Protein AF-A0A9E0H8S0-F1 (afdb_monomer_lite)

Secondary structure (DSSP, 8-state):
--------------PPPP-S---SSGGGGTTSEEPTTS-EESS-EEEEEEEEETTEEP-HHHHHHTT--EEEEEEEETTT--EEEEEEE-STT-EEEEEEE-TTEEEEEEEEE-TT--EEEEEEEE-GGG-SEEEEEE---

Foldseek 3Di:
DDDDDDDDPDDDPPPPDPDQFQADAQVSQVNFGQFPRSHGDNDFAKAKEFEAEQPHQFAPVSCVVLQFPAKWKKWAFPPPRDMDIDPRDDRHVRMDMGDGHDPRGFKIKMWTAHPVRHTFFMDIDGCPDRNRYDYYYTYGD

Radius of gyration: 23.43 Å; chains: 1; bounding box: 47×58×79 Å

Sequence (141 aa):
MRRLALVACLGLGGCPPPLPSTCRVDDDCGGEVCTRVGVCTDAPTSLRVSWTIAGAPADATSCAAAGIGELEVAIADRTTADRHGLRPVPCPPGSFFFDKLPPSYRQVAVTAFSPAGQFLTSGAVDAAGGTTMVTIDLRPR

Structure (mmCIF, N/CA/C/O backbone):
data_AF-A0A9E0H8S0-F1
#
_entry.id   AF-A0A9E0H8S0-F1
#
loop_
_atom_site.group_PDB
_atom_site.id
_atom_site.type_symbol
_atom_site.label_atom_id
_atom_site.label_alt_id
_atom_site.label_comp_id
_atom_site.label_asym_id
_atom_site.label_entity_id
_atom_site.label_seq_id
_atom_site.pdbx_PDB_ins_code
_atom_site.Cartn_x
_atom_site.Cartn_y
_atom_site.Cartn_z
_atom_site.occupancy
_atom_site.B_iso_or_equiv
_atom_site.auth_seq_id
_atom_site.auth_comp_id
_atom_site.auth_asym_id
_atom_site.auth_atom_id
_atom_site.pdbx_PDB_model_num
ATOM 1 N N . MET A 1 1 ? 31.224 -45.873 -57.454 1.00 36.88 1 MET A N 1
ATOM 2 C CA . MET A 1 1 ? 31.046 -44.474 -57.915 1.00 36.88 1 MET A CA 1
ATOM 3 C C . MET A 1 1 ? 30.060 -43.813 -56.950 1.00 36.88 1 MET A C 1
ATOM 5 O O . MET A 1 1 ? 28.986 -44.356 -56.781 1.00 36.88 1 MET A O 1
ATOM 9 N N . ARG A 1 2 ? 30.511 -42.964 -56.018 1.00 41.88 2 ARG A N 1
ATOM 10 C CA . ARG A 1 2 ? 30.650 -41.490 -56.105 1.00 41.88 2 ARG A CA 1
ATOM 11 C C . ARG A 1 2 ? 29.389 -40.765 -55.570 1.00 41.88 2 ARG A C 1
ATOM 13 O O . ARG A 1 2 ? 28.405 -40.666 -56.278 1.00 41.88 2 ARG A O 1
ATOM 20 N N . ARG A 1 3 ? 29.499 -40.316 -54.306 1.00 44.41 3 ARG A N 1
ATOM 21 C CA . ARG A 1 3 ? 28.980 -39.090 -53.643 1.00 44.41 3 ARG A CA 1
ATOM 22 C C . ARG A 1 3 ? 27.730 -38.408 -54.231 1.00 44.41 3 ARG A C 1
ATOM 24 O O . ARG A 1 3 ? 27.797 -37.995 -55.377 1.00 44.41 3 ARG A O 1
ATOM 31 N N . LEU A 1 4 ? 26.751 -38.058 -53.384 1.00 46.22 4 LEU A N 1
ATOM 32 C CA . LEU A 1 4 ? 26.429 -36.658 -53.028 1.00 46.22 4 LEU A CA 1
ATOM 33 C C . LEU A 1 4 ? 25.304 -36.579 -51.976 1.00 46.22 4 LEU A C 1
ATOM 35 O O . LEU A 1 4 ? 24.276 -37.236 -52.089 1.00 46.22 4 LEU A O 1
ATOM 39 N N . ALA A 1 5 ? 25.556 -35.772 -50.945 1.00 54.78 5 ALA A N 1
ATOM 40 C CA . ALA A 1 5 ? 24.622 -35.364 -49.903 1.00 54.78 5 ALA A CA 1
ATOM 41 C C . ALA A 1 5 ? 23.620 -34.325 -50.429 1.00 54.78 5 ALA A C 1
ATOM 43 O O . ALA A 1 5 ? 23.961 -33.576 -51.343 1.00 54.78 5 ALA A O 1
ATOM 44 N N . LEU A 1 6 ? 22.460 -34.190 -49.778 1.00 47.62 6 LEU A N 1
ATOM 45 C CA . LEU A 1 6 ? 21.765 -32.904 -49.718 1.00 47.62 6 LEU A CA 1
ATOM 46 C C . LEU A 1 6 ? 20.924 -32.776 -48.443 1.00 47.62 6 LEU A C 1
ATOM 48 O O . LEU A 1 6 ? 19.936 -33.469 -48.222 1.00 47.62 6 LEU A O 1
ATOM 52 N N . VAL A 1 7 ? 21.418 -31.866 -47.608 1.00 63.53 7 VAL A N 1
ATOM 53 C CA . VAL A 1 7 ? 20.788 -31.213 -46.466 1.00 63.53 7 VAL A CA 1
ATOM 54 C C . VAL A 1 7 ? 19.640 -30.338 -46.969 1.00 63.53 7 VAL A C 1
ATOM 56 O O . VAL A 1 7 ? 19.839 -29.561 -47.899 1.00 63.53 7 VAL A O 1
ATOM 59 N N . ALA A 1 8 ? 18.477 -30.411 -46.320 1.00 49.34 8 ALA A N 1
ATOM 60 C CA . ALA A 1 8 ? 17.412 -29.417 -46.454 1.00 49.34 8 ALA A CA 1
ATOM 61 C C . ALA A 1 8 ? 16.516 -29.403 -45.198 1.00 49.34 8 ALA A C 1
ATOM 63 O O . ALA A 1 8 ? 15.351 -29.778 -45.244 1.00 49.34 8 ALA A O 1
ATOM 64 N N . CYS A 1 9 ? 17.060 -28.963 -44.059 1.00 47.91 9 CYS A N 1
ATOM 65 C CA . CYS A 1 9 ? 16.248 -28.488 -42.932 1.00 47.91 9 CYS A CA 1
ATOM 66 C C . CYS A 1 9 ? 16.069 -26.971 -43.072 1.00 47.91 9 CYS A C 1
ATOM 68 O O . CYS A 1 9 ? 16.749 -26.191 -42.414 1.00 47.91 9 CYS A O 1
ATOM 70 N N . LEU A 1 10 ? 15.189 -26.558 -43.984 1.00 56.75 10 LEU A N 1
ATOM 71 C CA . LEU A 1 10 ? 14.759 -25.168 -44.167 1.00 56.75 10 LEU A CA 1
ATOM 72 C C . LEU A 1 10 ? 13.230 -25.132 -44.108 1.00 56.75 10 LEU A C 1
ATOM 74 O O . LEU A 1 10 ? 12.541 -25.020 -45.115 1.00 56.75 10 LEU A O 1
ATOM 78 N N . GLY A 1 11 ? 12.710 -25.283 -42.892 1.00 54.19 11 GLY A N 1
ATOM 79 C CA . GLY A 1 11 ? 11.340 -24.942 -42.534 1.00 54.19 11 GLY A CA 1
ATOM 80 C C . GLY A 1 11 ? 11.402 -23.812 -41.520 1.00 54.19 11 GLY A C 1
ATOM 81 O O . GLY A 1 11 ? 11.913 -23.998 -40.421 1.00 54.19 11 GLY A O 1
ATOM 82 N N . LEU A 1 12 ? 10.950 -22.634 -41.935 1.00 51.69 12 LEU A N 1
ATOM 83 C CA . LEU A 1 12 ? 10.961 -21.367 -41.212 1.00 51.69 12 LEU A CA 1
ATOM 84 C C . LEU A 1 12 ? 10.119 -21.444 -39.926 1.00 51.69 12 LEU A C 1
ATOM 86 O O . LEU A 1 12 ? 8.972 -21.011 -39.892 1.00 51.69 12 LEU A O 1
ATOM 90 N N . GLY A 1 13 ? 10.687 -21.995 -38.85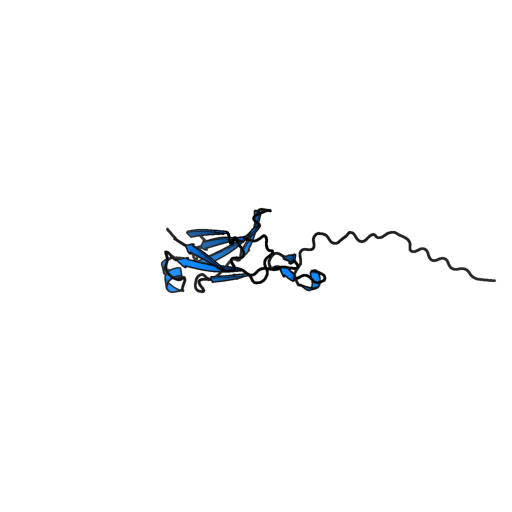6 1.00 48.84 13 GLY A N 1
ATOM 91 C CA . GLY A 1 13 ? 10.174 -21.850 -37.497 1.00 48.84 13 GLY A CA 1
ATOM 92 C C . GLY A 1 13 ? 10.573 -20.487 -36.947 1.00 48.84 13 GLY A C 1
ATOM 93 O O . GLY A 1 13 ? 11.495 -20.398 -36.141 1.00 48.84 13 GLY A O 1
ATOM 94 N N . GLY A 1 14 ? 9.925 -19.420 -37.420 1.00 46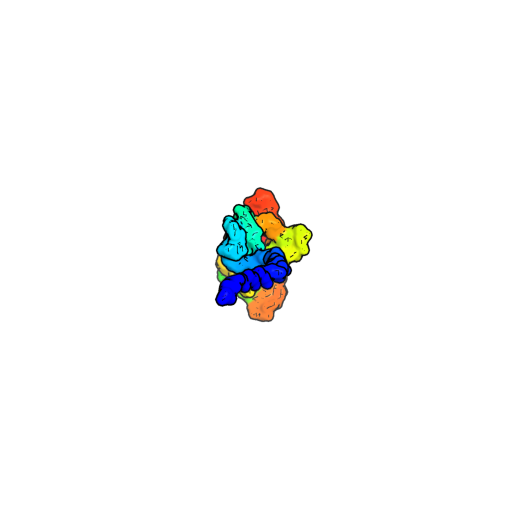.97 14 GLY A N 1
ATOM 95 C CA . GLY A 1 14 ? 9.988 -18.127 -36.748 1.00 46.97 14 GLY A CA 1
ATOM 96 C C . GLY A 1 14 ? 9.439 -18.313 -35.340 1.00 46.97 14 GLY A C 1
ATOM 97 O O . GLY A 1 14 ? 8.233 -18.480 -35.171 1.00 46.97 14 GLY A O 1
ATOM 98 N N . CYS A 1 15 ? 10.325 -18.363 -34.346 1.00 65.94 15 CYS A N 1
ATOM 99 C CA . CYS A 1 15 ? 9.920 -18.325 -32.951 1.00 65.94 15 CYS A CA 1
ATOM 100 C C . CYS A 1 15 ? 9.147 -17.008 -32.777 1.00 65.94 15 CYS A C 1
ATOM 102 O O . CYS A 1 15 ? 9.722 -15.956 -33.081 1.00 65.94 15 CYS A O 1
ATOM 104 N N . PRO A 1 16 ? 7.853 -17.031 -32.411 1.00 61.66 16 PRO A N 1
ATOM 105 C CA . PRO A 1 16 ? 7.128 -15.795 -32.166 1.00 61.66 16 PRO A CA 1
ATOM 106 C C . PRO A 1 16 ? 7.919 -14.984 -31.131 1.00 61.66 16 PRO A C 1
ATOM 108 O O . PRO A 1 16 ? 8.481 -15.586 -30.208 1.00 61.66 16 PRO A O 1
ATOM 111 N N . PRO A 1 17 ? 8.020 -13.649 -31.282 1.00 56.69 17 PRO A N 1
ATOM 112 C CA . PRO A 1 17 ? 8.638 -12.837 -30.247 1.00 56.69 17 PRO A CA 1
ATOM 113 C C . PRO A 1 17 ? 7.945 -13.172 -28.921 1.00 56.69 17 PRO A C 1
ATOM 115 O O . PRO A 1 17 ? 6.720 -13.363 -28.924 1.00 56.69 17 PRO A O 1
ATOM 118 N N . PRO A 1 18 ? 8.695 -13.317 -27.815 1.00 55.47 18 PRO A N 1
ATOM 119 C CA . PRO A 1 18 ? 8.078 -13.564 -26.526 1.00 55.47 18 PRO A CA 1
ATOM 120 C C . PRO A 1 18 ? 6.998 -12.498 -26.314 1.00 55.47 18 PRO A C 1
ATOM 122 O O . PRO A 1 18 ? 7.237 -11.307 -26.520 1.00 55.47 18 PRO A O 1
ATOM 125 N N . LEU A 1 19 ? 5.784 -12.955 -25.984 1.00 55.22 19 LEU A N 1
ATOM 126 C CA . LEU A 1 19 ? 4.697 -12.111 -25.474 1.00 55.22 19 LEU A CA 1
ATOM 127 C C . LEU A 1 19 ? 5.268 -11.147 -24.422 1.00 55.22 19 LEU A C 1
ATOM 129 O O . LEU A 1 19 ? 6.261 -11.535 -23.805 1.00 55.22 19 LEU A O 1
ATOM 133 N N . PRO A 1 20 ? 4.676 -9.951 -24.193 1.00 54.94 20 PRO A N 1
ATOM 134 C CA . PRO A 1 20 ? 5.179 -9.003 -23.195 1.00 54.94 20 PRO A CA 1
ATOM 135 C C . PRO A 1 20 ? 5.457 -9.768 -21.905 1.00 54.94 20 PRO A C 1
ATOM 137 O O . PRO A 1 20 ? 4.542 -10.306 -21.277 1.00 54.94 20 PRO A O 1
ATOM 140 N N . SER A 1 21 ? 6.745 -9.972 -21.633 1.00 60.47 21 SER A N 1
ATOM 141 C CA . SER A 1 21 ? 7.181 -11.071 -20.792 1.00 60.47 21 SER A CA 1
ATOM 142 C C . SER A 1 21 ? 6.939 -10.647 -19.368 1.00 60.47 21 SER A C 1
ATOM 144 O O . SER A 1 21 ? 7.708 -9.870 -18.806 1.00 60.47 21 SER A O 1
ATOM 146 N N . THR A 1 22 ? 5.844 -11.141 -18.793 1.00 85.62 22 THR A N 1
ATOM 147 C CA . THR A 1 22 ? 5.688 -11.107 -17.348 1.00 85.62 22 THR A CA 1
ATOM 148 C C . THR A 1 22 ? 6.930 -11.759 -16.755 1.00 85.62 22 THR A C 1
ATOM 150 O O . THR A 1 22 ? 7.182 -12.936 -17.023 1.00 85.62 22 THR A O 1
ATOM 153 N N . CYS A 1 23 ? 7.721 -11.007 -16.010 1.00 92.75 23 CYS A N 1
ATOM 154 C CA . CYS A 1 23 ? 8.949 -11.503 -15.413 1.00 92.75 23 CYS A CA 1
ATOM 155 C C . CYS A 1 23 ? 8.678 -12.022 -13.997 1.00 92.75 23 CYS A C 1
ATOM 157 O O . CYS A 1 23 ? 7.700 -11.645 -13.343 1.00 92.75 23 CYS A O 1
ATOM 159 N N . ARG A 1 24 ? 9.552 -12.899 -13.507 1.00 92.69 24 ARG A N 1
ATOM 160 C CA . ARG A 1 24 ? 9.570 -13.349 -12.107 1.00 92.69 24 ARG A CA 1
ATOM 161 C C . ARG A 1 24 ? 10.892 -13.029 -11.426 1.00 92.69 24 ARG A C 1
ATOM 163 O O . ARG A 1 24 ? 10.909 -12.815 -10.214 1.00 92.69 24 ARG A O 1
ATOM 170 N N . VAL A 1 25 ? 11.977 -13.013 -12.192 1.00 94.00 25 VAL A N 1
ATOM 171 C CA . VAL A 1 25 ? 13.335 -12.695 -11.743 1.00 94.00 25 VAL A CA 1
ATOM 172 C C . VAL A 1 25 ? 14.010 -11.751 -12.738 1.00 94.00 25 VAL A C 1
ATOM 174 O O . VAL A 1 25 ? 13.578 -11.647 -13.881 1.00 94.00 25 VAL A O 1
ATOM 177 N N . ASP A 1 26 ? 15.064 -11.052 -12.309 1.00 94.50 26 ASP A N 1
ATOM 178 C CA . ASP A 1 26 ? 15.757 -10.055 -13.145 1.00 94.50 26 ASP A CA 1
ATOM 179 C C . ASP A 1 26 ? 16.360 -10.681 -14.425 1.00 94.50 26 ASP A C 1
ATOM 181 O O . ASP A 1 26 ? 16.365 -10.051 -15.480 1.00 94.50 26 ASP A O 1
ATOM 185 N N . ASP A 1 27 ? 16.771 -11.953 -14.376 1.00 94.31 27 ASP A N 1
ATOM 186 C CA . ASP A 1 27 ? 17.319 -12.681 -15.533 1.00 94.31 27 ASP A CA 1
ATOM 187 C C . ASP A 1 27 ? 16.307 -12.856 -16.682 1.00 94.31 27 ASP A C 1
ATOM 189 O O . ASP A 1 27 ? 16.709 -13.006 -17.838 1.00 94.31 27 ASP A O 1
ATOM 193 N N . ASP A 1 28 ? 15.001 -12.778 -16.397 1.00 93.38 28 ASP A N 1
ATOM 194 C CA . ASP A 1 28 ? 13.949 -12.832 -17.421 1.00 93.38 28 ASP A CA 1
ATOM 195 C C . ASP A 1 28 ? 13.937 -11.567 -18.302 1.00 93.38 28 ASP A C 1
ATOM 197 O O . ASP A 1 28 ? 13.340 -11.562 -19.378 1.00 93.38 28 ASP A O 1
ATOM 201 N N . CYS A 1 29 ? 14.581 -10.487 -17.847 1.00 92.06 29 CYS A N 1
ATOM 202 C CA . CYS A 1 29 ? 14.455 -9.147 -18.410 1.00 92.06 29 CYS A CA 1
ATOM 203 C C . CYS A 1 29 ? 15.643 -8.705 -19.279 1.00 92.06 29 CYS A C 1
ATOM 205 O O . CYS A 1 29 ? 15.722 -7.542 -19.669 1.00 92.06 29 CYS A O 1
ATOM 207 N N . GLY A 1 30 ? 16.592 -9.599 -19.580 1.00 90.81 30 GLY A N 1
ATOM 208 C CA . GLY A 1 30 ? 17.655 -9.326 -20.557 1.00 90.81 30 GLY A CA 1
ATOM 209 C C . GLY A 1 30 ? 18.534 -8.102 -20.248 1.00 90.81 30 GLY A C 1
ATOM 210 O O . GLY A 1 30 ? 19.081 -7.508 -21.175 1.00 90.81 30 GLY A O 1
ATOM 211 N N . GLY A 1 31 ? 18.668 -7.725 -18.971 1.00 90.31 31 GLY A N 1
ATOM 212 C CA . GLY A 1 31 ? 19.455 -6.571 -18.514 1.00 90.31 31 GLY A CA 1
ATOM 213 C C . GLY A 1 31 ? 18.657 -5.502 -17.760 1.00 90.31 31 GLY A C 1
ATOM 214 O O . GLY A 1 31 ? 19.263 -4.632 -17.137 1.00 90.31 31 GLY A O 1
ATOM 215 N N . GLU A 1 32 ? 17.327 -5.573 -17.775 1.00 94.69 32 GLU A N 1
ATOM 216 C CA . GLU A 1 32 ? 16.454 -4.741 -16.940 1.00 94.69 32 GLU A CA 1
ATOM 217 C C . GLU A 1 32 ? 16.152 -5.404 -15.581 1.00 94.69 32 GLU A C 1
ATOM 219 O O . GLU A 1 32 ? 16.566 -6.529 -15.301 1.00 94.69 32 GLU A O 1
ATOM 224 N N . VAL A 1 33 ? 15.417 -4.702 -14.715 1.00 94.69 33 VAL A N 1
ATOM 225 C CA . VAL A 1 33 ? 14.983 -5.209 -13.409 1.00 94.69 33 VAL A CA 1
ATOM 226 C C . VAL A 1 33 ? 13.550 -5.716 -13.489 1.00 94.69 33 VAL A C 1
ATOM 228 O O . VAL A 1 33 ? 12.654 -5.009 -13.957 1.00 94.69 33 VAL A O 1
ATOM 231 N N . CYS A 1 34 ? 13.309 -6.908 -12.945 1.00 94.88 34 CYS A N 1
ATOM 232 C CA . CYS A 1 34 ? 11.964 -7.431 -12.803 1.00 94.88 34 CYS A CA 1
ATOM 233 C C . CYS A 1 34 ? 11.256 -6.802 -11.599 1.00 94.88 34 CYS A C 1
ATOM 235 O O . CYS A 1 34 ? 11.664 -6.966 -10.444 1.00 94.88 34 CYS A O 1
ATOM 237 N N . THR A 1 35 ? 10.179 -6.064 -11.858 1.00 94.31 35 THR A N 1
ATOM 238 C CA . THR A 1 35 ? 9.396 -5.400 -10.808 1.00 94.31 35 THR A CA 1
ATOM 239 C C . THR A 1 35 ? 8.489 -6.369 -10.055 1.00 94.31 35 THR A C 1
ATOM 241 O O . THR A 1 35 ? 8.180 -7.469 -10.506 1.00 94.31 35 THR A O 1
ATOM 244 N N . ARG A 1 36 ? 7.982 -5.932 -8.898 1.00 91.19 36 ARG A N 1
ATOM 245 C CA . ARG A 1 36 ? 7.043 -6.700 -8.064 1.00 91.19 36 ARG A CA 1
ATOM 246 C C . ARG A 1 36 ? 5.722 -7.026 -8.754 1.00 91.19 36 ARG A C 1
ATOM 248 O O . ARG A 1 36 ? 5.026 -7.930 -8.305 1.00 91.19 36 ARG A O 1
ATOM 255 N N . VAL A 1 37 ? 5.390 -6.309 -9.822 1.00 91.00 37 VAL A N 1
ATOM 256 C CA . VAL A 1 37 ? 4.184 -6.537 -10.627 1.00 91.00 37 VAL A CA 1
ATOM 257 C C . VAL A 1 37 ? 4.471 -7.351 -11.895 1.00 91.00 37 VAL A C 1
ATOM 259 O O . VAL A 1 37 ? 3.581 -7.540 -12.715 1.00 91.00 37 VAL A O 1
ATOM 262 N N . GLY A 1 38 ? 5.697 -7.866 -12.045 1.00 92.06 38 GLY A N 1
ATOM 263 C CA . GLY A 1 38 ? 6.092 -8.727 -13.158 1.00 92.06 38 GLY A CA 1
ATOM 264 C C . GLY A 1 38 ? 6.378 -7.974 -14.454 1.00 92.06 38 GLY A C 1
ATOM 265 O O . GLY A 1 38 ? 6.279 -8.560 -15.523 1.00 92.06 38 GLY A O 1
ATOM 266 N N . VAL A 1 39 ? 6.723 -6.690 -14.384 1.00 90.62 39 VAL A N 1
ATOM 267 C CA . VAL A 1 39 ? 7.092 -5.872 -15.551 1.00 90.62 39 VAL A CA 1
ATOM 268 C C . VAL A 1 39 ? 8.593 -5.593 -15.519 1.00 90.62 39 VAL A C 1
ATOM 270 O O . VAL A 1 39 ? 9.112 -5.215 -14.466 1.00 90.62 39 VAL A O 1
ATOM 273 N N . CYS A 1 40 ? 9.277 -5.772 -16.646 1.00 93.25 40 CYS A N 1
ATOM 274 C CA . CYS A 1 40 ? 10.680 -5.390 -16.801 1.00 93.25 40 CYS A CA 1
ATOM 275 C C . CYS A 1 40 ? 10.810 -3.869 -16.987 1.00 93.25 40 CYS A C 1
ATOM 277 O O . CYS A 1 40 ? 9.990 -3.249 -17.668 1.00 93.25 40 CYS A O 1
ATOM 279 N N . THR A 1 41 ? 11.785 -3.255 -16.315 1.00 91.88 41 THR A N 1
ATOM 280 C CA . THR A 1 41 ? 12.108 -1.829 -16.471 1.00 91.88 41 THR A CA 1
ATOM 281 C C . THR A 1 41 ? 13.566 -1.547 -16.117 1.00 91.88 41 THR A C 1
ATOM 283 O O . THR A 1 41 ? 14.134 -2.146 -15.201 1.00 91.88 41 THR A O 1
ATOM 286 N N . ASP A 1 42 ? 14.167 -0.589 -16.813 1.00 94.19 42 ASP A N 1
ATOM 287 C CA . ASP A 1 42 ? 15.499 -0.044 -16.544 1.00 94.19 42 ASP A CA 1
ATOM 288 C C . ASP A 1 42 ? 15.523 0.988 -15.398 1.00 94.19 42 ASP A C 1
ATOM 290 O O . ASP A 1 42 ? 16.585 1.293 -14.854 1.00 94.19 42 ASP A O 1
ATOM 294 N N . ALA A 1 43 ? 14.357 1.499 -14.988 1.00 92.62 43 ALA A N 1
ATOM 295 C CA . ALA A 1 43 ? 14.215 2.544 -13.977 1.00 92.62 43 ALA A CA 1
ATOM 296 C C . ALA A 1 43 ? 13.212 2.161 -12.868 1.00 92.62 43 ALA A C 1
ATOM 298 O O . ALA A 1 43 ? 12.219 2.869 -12.661 1.00 92.62 43 ALA A O 1
ATOM 299 N N . PRO A 1 44 ? 13.429 1.055 -12.126 1.00 92.81 44 PRO A N 1
ATOM 300 C CA . PRO A 1 44 ? 12.540 0.678 -11.036 1.00 92.81 44 PRO A CA 1
ATOM 301 C C . PRO A 1 44 ? 12.560 1.742 -9.935 1.00 92.81 44 PRO A C 1
ATOM 303 O O . PRO A 1 44 ? 13.595 2.319 -9.597 1.00 92.81 44 PRO A O 1
ATOM 306 N N . THR A 1 45 ? 11.400 1.976 -9.336 1.00 92.69 45 THR A N 1
ATOM 307 C CA . THR A 1 45 ? 11.232 2.919 -8.227 1.00 92.69 45 THR A CA 1
ATOM 308 C C . THR A 1 45 ? 10.873 2.186 -6.944 1.00 92.69 45 THR A C 1
ATOM 310 O O . THR A 1 45 ? 10.308 1.094 -6.975 1.00 92.69 45 THR A O 1
ATOM 313 N N . SER A 1 46 ? 11.194 2.796 -5.805 1.00 93.00 46 SER A N 1
ATOM 314 C CA . SER A 1 46 ? 10.790 2.294 -4.495 1.00 93.00 46 SER A CA 1
ATOM 315 C C . SER A 1 46 ? 9.794 3.240 -3.835 1.00 93.00 46 SER A C 1
ATOM 317 O O . SER A 1 46 ? 9.820 4.453 -4.061 1.00 93.00 46 SER A O 1
ATOM 319 N N . LEU A 1 47 ? 8.904 2.678 -3.020 1.00 93.94 47 LEU A N 1
ATOM 320 C CA . LEU A 1 47 ? 7.826 3.400 -2.365 1.00 93.94 47 LEU A CA 1
ATOM 321 C C . LEU A 1 47 ? 7.569 2.839 -0.967 1.00 93.94 47 LEU A C 1
ATOM 323 O O . LEU A 1 47 ? 7.214 1.674 -0.790 1.00 93.94 47 LEU A O 1
ATOM 327 N N . ARG A 1 48 ? 7.705 3.698 0.038 1.00 95.50 48 ARG A N 1
ATOM 328 C CA . ARG A 1 48 ? 7.262 3.453 1.406 1.00 95.50 48 ARG A CA 1
ATOM 329 C C . ARG A 1 48 ? 5.835 3.958 1.571 1.00 95.50 48 ARG A C 1
ATOM 331 O O . ARG A 1 48 ? 5.546 5.130 1.354 1.00 95.50 48 ARG A O 1
ATOM 338 N N . VAL A 1 49 ? 4.951 3.080 2.005 1.00 96.50 49 VAL A N 1
ATOM 339 C CA . VAL A 1 49 ? 3.582 3.415 2.382 1.00 96.50 49 VAL A CA 1
ATOM 340 C C . VAL A 1 49 ? 3.516 3.360 3.894 1.00 96.50 49 VAL A C 1
ATOM 342 O O . VAL A 1 49 ? 3.721 2.296 4.459 1.00 96.50 49 VAL A O 1
ATOM 345 N N . SER A 1 50 ? 3.266 4.478 4.560 1.00 97.44 50 SER A N 1
ATOM 346 C CA . SER A 1 50 ? 3.000 4.535 5.999 1.00 97.44 50 SER A CA 1
ATOM 347 C C . SER A 1 50 ? 1.535 4.832 6.278 1.00 97.44 50 SER A C 1
ATOM 349 O O . SER A 1 50 ? 0.825 5.396 5.442 1.00 97.44 50 SER A O 1
ATOM 351 N N . TRP A 1 51 ? 1.067 4.464 7.466 1.00 98.19 51 TRP A N 1
ATOM 352 C CA . TRP A 1 51 ? -0.278 4.794 7.912 1.00 98.19 51 TRP A CA 1
ATOM 353 C C . TRP A 1 51 ? -0.333 5.175 9.388 1.00 98.19 51 TRP A C 1
ATOM 355 O O . TRP A 1 51 ? 0.483 4.752 10.208 1.00 98.19 51 TRP A O 1
ATOM 365 N N . THR A 1 52 ? -1.337 5.984 9.706 1.00 98.19 52 THR A N 1
ATOM 366 C CA . THR A 1 52 ? -1.738 6.354 11.067 1.00 98.19 52 THR A CA 1
ATOM 367 C C . THR A 1 52 ? -3.157 5.871 11.331 1.00 98.19 52 THR A C 1
ATOM 369 O O . THR A 1 52 ? -3.912 5.609 10.394 1.00 98.19 52 THR A O 1
ATOM 372 N N . ILE A 1 53 ? -3.521 5.747 12.606 1.00 98.12 53 ILE A N 1
ATOM 373 C CA . ILE A 1 53 ? -4.870 5.410 13.058 1.00 98.12 53 ILE A CA 1
ATOM 374 C C . ILE A 1 53 ? -5.432 6.622 13.797 1.00 98.12 53 ILE A C 1
ATOM 376 O O . ILE A 1 53 ? -4.969 6.955 14.887 1.00 98.12 53 ILE A O 1
ATOM 380 N N . ALA A 1 54 ? -6.408 7.300 13.192 1.00 95.88 54 ALA A N 1
ATOM 381 C CA . ALA A 1 54 ? -7.014 8.524 13.722 1.00 95.88 54 ALA A CA 1
ATOM 382 C C . ALA A 1 54 ? -5.978 9.583 14.166 1.00 95.88 54 ALA A C 1
ATOM 384 O O . ALA A 1 54 ? -6.116 10.219 15.209 1.00 95.88 54 ALA A O 1
ATOM 385 N N . GLY A 1 55 ? -4.922 9.762 13.370 1.00 95.50 55 GLY A N 1
ATOM 386 C CA . GLY A 1 55 ? -3.820 10.691 13.626 1.00 95.50 55 GLY A CA 1
ATOM 387 C C . GLY A 1 55 ? -2.729 10.182 14.575 1.00 95.50 55 GLY A C 1
ATOM 388 O O . GLY A 1 55 ? -1.698 10.841 14.696 1.00 95.50 55 GLY A O 1
ATOM 389 N N . ALA A 1 56 ? -2.901 9.022 15.217 1.00 95.50 56 AL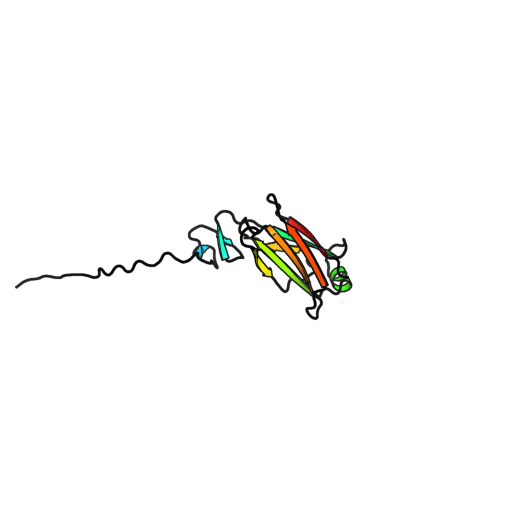A A N 1
ATOM 390 C CA . ALA A 1 56 ? -1.871 8.392 16.042 1.00 95.50 56 ALA A CA 1
ATOM 391 C C . ALA A 1 56 ? -1.009 7.411 15.221 1.00 95.50 56 ALA A C 1
ATOM 393 O O . ALA A 1 56 ? -1.509 6.813 14.263 1.00 95.50 56 ALA A O 1
ATOM 394 N N . PRO A 1 57 ? 0.271 7.191 15.580 1.00 96.88 57 PRO A N 1
ATOM 395 C CA . PRO A 1 57 ? 1.073 6.132 14.977 1.00 96.88 57 PRO A CA 1
ATOM 396 C C . PRO A 1 57 ? 0.365 4.774 15.059 1.00 96.88 57 PRO A C 1
ATOM 398 O O . PRO A 1 57 ? -0.245 4.429 16.074 1.00 96.88 57 PRO A O 1
ATOM 401 N N . ALA A 1 58 ? 0.436 4.004 13.978 1.00 97.62 58 ALA A N 1
ATOM 402 C CA . ALA A 1 58 ? -0.048 2.635 13.984 1.00 97.62 58 ALA A CA 1
ATOM 403 C C . ALA A 1 58 ? 0.921 1.742 14.772 1.00 97.62 58 ALA A C 1
ATOM 405 O O . ALA A 1 58 ? 2.095 1.626 14.428 1.00 97.62 58 ALA A O 1
ATOM 406 N N . ASP A 1 59 ? 0.407 1.113 15.821 1.00 97.44 59 ASP A N 1
ATOM 407 C CA . ASP A 1 59 ? 1.095 0.141 16.659 1.00 97.44 59 ASP A CA 1
ATOM 408 C C . ASP A 1 59 ? 0.094 -0.930 17.125 1.00 97.44 59 ASP A C 1
ATOM 410 O O . ASP A 1 59 ? -1.086 -0.902 16.773 1.00 97.44 59 ASP A O 1
ATOM 414 N N . ALA A 1 60 ? 0.547 -1.910 17.908 1.00 97.50 60 ALA A N 1
ATOM 415 C CA . ALA A 1 60 ? -0.330 -2.979 18.388 1.00 97.50 60 ALA A CA 1
ATOM 416 C C . ALA A 1 60 ? -1.546 -2.453 19.174 1.00 97.50 60 ALA A C 1
ATOM 418 O O . ALA A 1 60 ? -2.632 -3.020 19.070 1.00 97.50 60 ALA A O 1
ATOM 419 N N . THR A 1 61 ? -1.382 -1.358 19.918 1.00 97.31 61 THR A N 1
ATOM 420 C CA . THR A 1 61 ? -2.425 -0.761 20.756 1.00 97.31 61 THR A CA 1
ATOM 421 C C . THR A 1 61 ? -3.430 0.009 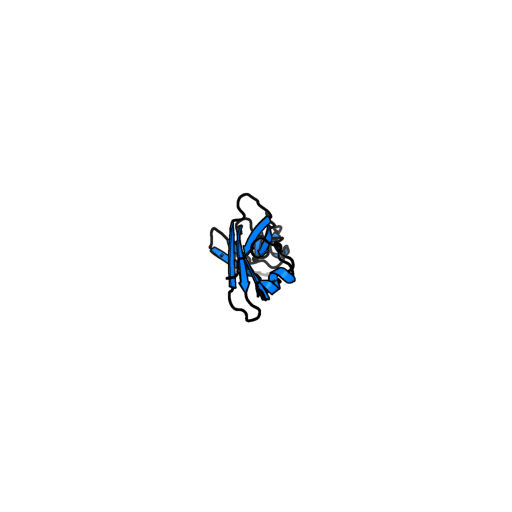19.910 1.00 97.31 61 THR A C 1
ATOM 423 O O . THR A 1 61 ? -4.631 -0.237 20.021 1.00 97.31 61 THR A O 1
ATOM 426 N N . SER A 1 62 ? -2.969 0.913 19.041 1.00 97.50 62 SER A N 1
ATOM 427 C CA . SER A 1 62 ? -3.853 1.734 18.208 1.00 97.50 62 SER A CA 1
ATOM 428 C C . SER A 1 62 ? -4.603 0.894 17.174 1.00 97.50 62 SER A C 1
ATOM 430 O O . SER A 1 62 ? -5.795 1.114 16.969 1.00 97.50 62 SER A O 1
ATOM 432 N N . CYS A 1 63 ? -3.967 -0.134 16.602 1.00 97.69 63 CYS A N 1
ATOM 433 C CA . CYS A 1 63 ? -4.619 -1.076 15.691 1.00 97.69 63 CYS A CA 1
ATOM 434 C C . CYS A 1 63 ? -5.693 -1.925 16.395 1.00 97.69 63 CYS A C 1
ATOM 436 O O . CYS A 1 63 ? -6.793 -2.080 15.862 1.00 97.69 63 CYS A O 1
ATOM 438 N N . ALA A 1 64 ? -5.409 -2.441 17.599 1.00 97.31 64 ALA A N 1
ATOM 439 C CA . ALA A 1 64 ? -6.377 -3.226 18.366 1.00 97.31 64 ALA A CA 1
ATOM 440 C C . ALA A 1 64 ? -7.563 -2.375 18.845 1.00 97.31 64 ALA A C 1
ATOM 442 O O . ALA A 1 64 ? -8.709 -2.800 18.716 1.00 97.31 64 ALA A O 1
ATOM 443 N N . ALA A 1 65 ? -7.307 -1.157 19.337 1.00 97.12 65 ALA A N 1
ATOM 444 C CA . ALA A 1 65 ? -8.352 -0.213 19.741 1.00 97.12 65 ALA A CA 1
ATOM 445 C C . ALA A 1 65 ? -9.272 0.175 18.570 1.00 97.12 65 ALA A C 1
ATOM 447 O O . ALA A 1 65 ? -10.468 0.378 18.756 1.00 97.12 65 ALA A O 1
ATOM 448 N N . ALA A 1 66 ? -8.716 0.224 17.360 1.00 97.06 66 ALA A N 1
ATOM 449 C CA . ALA A 1 66 ? -9.435 0.442 16.111 1.00 97.06 66 ALA A CA 1
ATOM 450 C C . ALA A 1 66 ? -10.164 -0.802 15.564 1.00 97.06 66 ALA A C 1
ATOM 452 O O . ALA A 1 66 ? -10.814 -0.716 14.522 1.00 97.06 66 ALA A O 1
ATOM 453 N N . GLY A 1 67 ? -10.036 -1.962 16.215 1.00 97.75 67 GLY A N 1
ATOM 454 C CA . GLY A 1 67 ? -10.636 -3.215 15.760 1.00 97.75 67 GLY A CA 1
ATOM 455 C C . GLY A 1 67 ? -10.035 -3.768 14.463 1.00 97.75 67 GLY A C 1
ATOM 456 O O . GLY A 1 67 ? -10.679 -4.583 13.808 1.00 97.75 67 GLY A O 1
ATOM 457 N N . ILE A 1 68 ? -8.829 -3.339 14.074 1.00 98.06 68 ILE A N 1
ATOM 458 C CA . ILE A 1 68 ? -8.168 -3.756 12.830 1.00 98.06 68 ILE A CA 1
ATOM 459 C C . ILE A 1 68 ? -7.436 -5.082 13.059 1.00 98.06 68 ILE A C 1
ATOM 461 O O . ILE A 1 68 ? -6.536 -5.167 13.892 1.00 98.06 68 ILE A O 1
ATOM 465 N N . GLY A 1 69 ? -7.797 -6.107 12.285 1.00 96.81 69 GLY A N 1
ATOM 466 C CA . GLY A 1 69 ? -7.098 -7.394 12.255 1.00 96.81 69 GLY A CA 1
ATOM 467 C C . GLY A 1 69 ? -5.989 -7.436 11.206 1.00 96.81 69 GLY A C 1
ATOM 468 O O . GLY A 1 69 ? -4.896 -7.931 11.469 1.00 96.81 69 GLY A O 1
ATOM 469 N N . GLU A 1 70 ? -6.253 -6.876 10.026 1.00 97.62 70 GLU A N 1
ATOM 470 C CA . GLU A 1 70 ? -5.321 -6.878 8.899 1.00 97.62 70 GLU A CA 1
ATOM 471 C C . GLU A 1 70 ? -5.589 -5.717 7.940 1.00 97.62 70 GLU A C 1
ATOM 473 O O . GLU A 1 70 ? -6.659 -5.101 7.948 1.00 97.62 70 GLU A O 1
ATOM 478 N N . LEU A 1 71 ? -4.603 -5.436 7.096 1.00 98.50 71 LEU A N 1
ATOM 479 C CA . LEU A 1 71 ? -4.685 -4.457 6.026 1.00 98.50 71 LEU A CA 1
ATOM 480 C C . LEU A 1 71 ? -4.525 -5.137 4.661 1.00 98.50 71 LEU A C 1
ATOM 482 O O . LEU A 1 71 ? -3.840 -6.153 4.524 1.00 98.50 71 LEU A O 1
ATOM 486 N N . GLU A 1 72 ? -5.113 -4.524 3.642 1.00 98.44 72 GLU A N 1
ATOM 487 C CA . GLU A 1 72 ? -4.685 -4.662 2.255 1.00 98.44 72 GLU A CA 1
ATOM 488 C C . GLU A 1 72 ? -3.949 -3.386 1.847 1.00 98.44 72 GLU A C 1
ATOM 490 O O . GLU A 1 72 ? -4.507 -2.290 1.948 1.00 98.44 72 GLU A O 1
ATOM 495 N N . VAL A 1 73 ? -2.715 -3.529 1.367 1.00 97.62 73 VAL A N 1
ATOM 496 C CA . VAL A 1 73 ? -1.952 -2.432 0.757 1.00 97.62 73 VAL A CA 1
ATOM 497 C C . VAL A 1 73 ? -1.944 -2.659 -0.745 1.00 97.62 73 VAL A C 1
ATOM 499 O O . VAL A 1 73 ? -1.426 -3.670 -1.216 1.00 97.62 73 VAL A O 1
ATOM 502 N N . ALA A 1 74 ? -2.527 -1.730 -1.493 1.00 96.31 74 ALA A N 1
ATOM 503 C CA . ALA A 1 74 ? -2.642 -1.819 -2.936 1.00 96.31 74 ALA A CA 1
ATOM 504 C C . ALA A 1 74 ? -1.934 -0.667 -3.638 1.00 96.31 74 ALA A C 1
ATOM 506 O O . ALA A 1 74 ? -1.962 0.474 -3.178 1.00 96.31 74 ALA A O 1
ATOM 507 N N . ILE A 1 75 ? -1.343 -0.985 -4.782 1.00 94.38 75 ILE A N 1
ATOM 508 C CA . ILE A 1 75 ? -0.777 -0.038 -5.735 1.00 94.38 75 ILE A CA 1
ATOM 509 C C . ILE A 1 75 ? -1.515 -0.159 -7.062 1.00 94.38 75 ILE A C 1
ATOM 511 O O . ILE A 1 75 ? -1.945 -1.255 -7.430 1.00 94.38 75 ILE A O 1
ATOM 515 N N . ALA A 1 76 ? -1.657 0.945 -7.784 1.00 93.31 76 ALA A N 1
ATOM 516 C CA . ALA A 1 76 ? -2.281 0.951 -9.095 1.00 93.31 76 ALA A CA 1
ATOM 517 C C . ALA A 1 76 ? -1.541 1.833 -10.103 1.00 93.31 76 ALA A C 1
ATOM 519 O O . ALA A 1 76 ? -0.972 2.878 -9.757 1.00 93.31 76 ALA A O 1
ATOM 520 N N . ASP A 1 77 ? -1.581 1.386 -11.354 1.00 90.50 77 ASP A N 1
ATOM 521 C CA . ASP A 1 77 ? -1.131 2.134 -12.515 1.00 90.50 77 ASP A CA 1
ATOM 522 C C . ASP A 1 77 ? -2.193 3.177 -12.890 1.00 90.50 77 ASP A C 1
ATOM 524 O O . ASP A 1 77 ? -3.365 2.868 -13.113 1.00 90.50 77 ASP A O 1
ATOM 528 N N . ARG A 1 78 ? -1.780 4.443 -12.970 1.00 81.06 78 ARG A N 1
ATOM 529 C CA . ARG A 1 78 ? -2.670 5.568 -13.309 1.00 81.06 78 ARG A CA 1
ATOM 530 C C . ARG A 1 78 ? -3.185 5.537 -14.746 1.00 81.06 78 ARG A C 1
ATOM 532 O O . ARG A 1 78 ? -4.177 6.198 -15.039 1.00 81.06 78 ARG A O 1
ATOM 539 N N . THR A 1 79 ? -2.474 4.855 -15.633 1.00 85.81 79 THR A N 1
ATOM 540 C CA . THR A 1 79 ? -2.725 4.838 -17.074 1.00 85.81 79 THR A CA 1
ATOM 541 C C . THR A 1 79 ? -3.596 3.660 -17.486 1.00 85.81 79 THR A C 1
ATOM 543 O O . THR A 1 79 ? -4.486 3.839 -18.315 1.00 85.81 79 THR A O 1
ATOM 546 N N . THR A 1 80 ? -3.392 2.488 -16.880 1.00 87.38 80 THR A N 1
ATOM 547 C CA . THR A 1 80 ? -4.126 1.261 -17.229 1.00 87.38 80 THR A CA 1
ATOM 548 C C . THR A 1 80 ? -5.208 0.883 -16.219 1.00 87.38 80 THR A C 1
ATOM 550 O O . THR A 1 80 ? -6.056 0.052 -16.529 1.00 87.38 80 THR A O 1
ATOM 553 N N . ALA A 1 81 ? -5.217 1.508 -15.034 1.00 82.25 81 ALA A N 1
ATOM 554 C CA . ALA A 1 81 ? -6.029 1.118 -13.877 1.00 82.25 81 ALA A CA 1
ATOM 555 C C . ALA A 1 81 ? -5.721 -0.291 -13.326 1.00 82.25 81 ALA A C 1
ATOM 557 O O . ALA A 1 81 ? -6.461 -0.789 -12.471 1.00 82.25 81 ALA A O 1
ATOM 558 N N . ASP A 1 82 ? -4.617 -0.914 -13.757 1.00 90.00 82 ASP A N 1
ATOM 559 C CA . ASP A 1 82 ? -4.154 -2.184 -13.201 1.00 90.00 82 ASP A CA 1
ATOM 560 C C . ASP A 1 82 ? -3.784 -2.013 -11.730 1.00 90.00 82 ASP A C 1
ATOM 562 O O . ASP A 1 82 ? -3.080 -1.074 -11.354 1.00 90.00 82 ASP A O 1
ATOM 566 N N . ARG A 1 83 ? -4.248 -2.937 -10.885 1.00 92.81 83 ARG A N 1
ATOM 567 C CA . ARG A 1 83 ? -4.087 -2.877 -9.429 1.00 92.81 83 ARG A CA 1
ATOM 568 C C . ARG A 1 83 ? -3.465 -4.159 -8.894 1.00 92.81 83 ARG A C 1
ATOM 570 O O . ARG A 1 83 ? -3.931 -5.254 -9.191 1.00 92.81 83 ARG A O 1
ATOM 577 N N . HIS A 1 84 ? -2.483 -4.008 -8.012 1.00 93.62 84 HIS A N 1
ATOM 578 C CA . HIS A 1 84 ? -1.887 -5.107 -7.256 1.00 93.62 84 HIS A CA 1
ATOM 579 C C . HIS A 1 84 ? -2.064 -4.844 -5.766 1.00 93.62 84 HIS A C 1
ATOM 581 O O . HIS A 1 84 ? -1.649 -3.799 -5.270 1.00 93.62 84 HIS A O 1
ATOM 587 N N . GLY A 1 85 ? -2.698 -5.784 -5.067 1.00 94.69 85 GLY A N 1
ATOM 588 C CA . GLY A 1 85 ? -2.940 -5.731 -3.628 1.00 94.69 85 GLY A CA 1
ATOM 589 C C . GLY A 1 85 ? -2.162 -6.813 -2.888 1.00 94.69 85 GLY A C 1
ATOM 590 O O . GLY A 1 85 ? -2.043 -7.939 -3.367 1.00 94.69 85 GLY A O 1
ATOM 591 N N . LEU A 1 86 ? -1.655 -6.472 -1.708 1.00 95.69 86 LEU A N 1
ATOM 592 C CA . LEU A 1 86 ? -1.036 -7.401 -0.771 1.00 95.69 86 LEU A CA 1
ATOM 593 C C . LEU A 1 86 ? -1.903 -7.496 0.480 1.00 95.69 86 LEU A C 1
ATOM 595 O O . LEU A 1 86 ? -2.167 -6.483 1.128 1.00 95.69 86 LEU A O 1
ATOM 599 N N . ARG A 1 87 ? -2.331 -8.716 0.812 1.00 96.31 87 ARG A N 1
ATOM 600 C CA . ARG A 1 87 ? -3.121 -9.055 2.000 1.00 96.31 87 ARG A CA 1
ATOM 601 C C . ARG A 1 87 ? -2.794 -10.501 2.420 1.00 96.31 87 ARG A C 1
ATOM 603 O O . ARG A 1 87 ? -2.702 -11.351 1.533 1.00 96.31 87 ARG A O 1
ATOM 610 N N . PRO A 1 88 ? -2.637 -10.804 3.721 1.00 97.00 88 PRO A N 1
ATOM 611 C CA . PRO A 1 88 ? -2.759 -9.890 4.856 1.00 97.00 88 PRO A CA 1
ATOM 612 C C . PRO A 1 88 ? -1.477 -9.092 5.120 1.00 97.00 88 PRO A C 1
ATOM 614 O O . PRO A 1 88 ? -0.380 -9.647 5.153 1.00 97.00 88 PRO A O 1
ATOM 617 N N . VAL A 1 89 ? -1.617 -7.788 5.359 1.00 97.94 89 VAL A N 1
ATOM 618 C CA . VAL A 1 89 ? -0.536 -6.937 5.875 1.00 97.94 89 VAL A CA 1
ATOM 619 C C . VAL A 1 89 ? -0.828 -6.615 7.344 1.00 97.94 89 VAL A C 1
ATOM 621 O O . VAL A 1 89 ? -1.905 -6.092 7.643 1.00 97.94 89 VAL A O 1
ATOM 624 N N . PRO A 1 90 ? 0.088 -6.912 8.285 1.00 97.75 90 PRO A N 1
ATOM 625 C CA . PRO A 1 90 ? -0.090 -6.530 9.682 1.00 97.75 90 PRO A CA 1
ATOM 626 C C . PRO A 1 90 ? -0.216 -5.010 9.832 1.00 97.75 90 PRO A C 1
ATOM 628 O O . PRO A 1 90 ? 0.532 -4.262 9.209 1.00 97.75 90 PRO A O 1
ATOM 631 N N . CYS A 1 91 ? -1.117 -4.551 10.700 1.00 97.50 91 CYS A N 1
ATOM 632 C CA . CYS A 1 91 ? -1.265 -3.129 11.027 1.00 97.50 91 CYS A CA 1
ATOM 633 C C . CYS A 1 91 ? -0.100 -2.543 11.876 1.00 97.50 91 CYS A C 1
ATOM 635 O O . CYS A 1 91 ? 0.340 -1.433 11.564 1.00 97.50 91 CYS A O 1
ATOM 637 N N . PRO A 1 92 ? 0.476 -3.263 12.873 1.00 93.88 92 PRO A N 1
ATOM 638 C CA . PRO A 1 92 ? 1.461 -2.705 13.819 1.00 93.88 92 PRO A CA 1
ATOM 639 C C . PRO A 1 92 ? 2.876 -2.291 13.360 1.00 93.88 92 PRO A C 1
ATOM 641 O O . PRO A 1 92 ? 3.550 -1.675 14.179 1.00 93.88 92 PRO A O 1
ATOM 644 N N . PRO A 1 93 ? 3.398 -2.545 12.142 1.00 93.88 93 PRO A N 1
ATOM 645 C CA . PRO A 1 93 ? 4.607 -1.839 11.711 1.00 93.88 93 PRO A CA 1
ATOM 646 C C . PRO A 1 93 ? 4.318 -0.400 11.254 1.00 93.88 93 PRO A C 1
ATOM 648 O O . PRO A 1 93 ? 5.258 0.363 11.032 1.00 93.88 93 PRO A O 1
ATOM 651 N N . GLY A 1 94 ? 3.046 -0.037 11.040 1.00 96.31 94 GLY A N 1
ATOM 652 C CA . GLY A 1 94 ? 2.643 1.293 10.573 1.00 96.31 94 GLY A CA 1
ATOM 653 C C . GLY A 1 94 ? 3.174 1.682 9.196 1.00 96.31 94 GLY A C 1
ATOM 654 O O . GLY A 1 94 ? 3.050 2.835 8.781 1.00 96.31 94 GLY A O 1
ATOM 655 N N . SER A 1 95 ? 3.808 0.744 8.494 1.00 97.06 95 SER A N 1
ATOM 656 C CA . SER A 1 95 ? 4.347 0.959 7.166 1.00 97.06 95 SER A CA 1
ATOM 657 C C . SER A 1 95 ? 4.594 -0.342 6.408 1.00 97.06 95 SER A C 1
ATOM 659 O O . SER A 1 95 ? 4.741 -1.418 6.986 1.00 97.06 95 SER A O 1
ATOM 661 N N . PHE A 1 96 ? 4.667 -0.209 5.089 1.00 96.38 96 PHE A N 1
ATOM 662 C CA . PHE A 1 96 ? 4.998 -1.236 4.117 1.00 96.38 96 PHE A CA 1
ATOM 663 C C . PHE A 1 96 ? 5.954 -0.644 3.070 1.00 96.38 96 PHE A C 1
ATOM 665 O O . PHE A 1 96 ? 5.882 0.547 2.765 1.00 96.38 96 PHE A O 1
ATOM 672 N N . PHE A 1 97 ? 6.865 -1.447 2.519 1.00 94.94 97 PHE A N 1
ATOM 673 C CA . PHE A 1 97 ? 7.850 -0.981 1.542 1.00 94.94 97 PHE A CA 1
ATOM 674 C C . PHE A 1 97 ? 7.801 -1.814 0.264 1.00 94.94 97 PHE A C 1
ATOM 676 O O . PHE A 1 97 ? 7.957 -3.032 0.303 1.00 94.94 97 PHE A O 1
ATOM 683 N N . PHE A 1 98 ? 7.630 -1.131 -0.864 1.00 93.19 98 PHE A N 1
ATOM 684 C CA . PHE A 1 98 ? 7.831 -1.675 -2.197 1.00 93.19 98 PHE A CA 1
ATOM 685 C C . PHE A 1 98 ? 9.207 -1.237 -2.702 1.00 93.19 98 PHE A C 1
ATOM 687 O O . PHE A 1 98 ? 9.507 -0.049 -2.745 1.00 93.19 98 PHE A O 1
ATOM 694 N N . ASP A 1 99 ? 10.049 -2.185 -3.085 1.00 92.31 99 ASP A N 1
ATOM 695 C CA . ASP A 1 99 ? 11.433 -1.950 -3.509 1.00 92.31 99 ASP A CA 1
ATOM 696 C C . ASP A 1 99 ? 11.588 -1.785 -5.029 1.00 92.31 99 ASP A C 1
ATOM 698 O O . ASP A 1 99 ? 12.412 -0.986 -5.466 1.00 92.31 99 ASP A O 1
ATOM 702 N N . LYS A 1 100 ? 10.806 -2.528 -5.823 1.00 92.62 100 LYS A N 1
ATOM 703 C CA . LYS A 1 100 ? 10.887 -2.556 -7.291 1.00 92.62 100 LYS A CA 1
ATOM 704 C C . LYS A 1 100 ? 9.508 -2.362 -7.927 1.00 92.62 100 LYS A C 1
ATOM 706 O O . LYS A 1 100 ? 8.823 -3.341 -8.221 1.00 92.62 100 LYS A O 1
ATOM 711 N N . LEU A 1 101 ? 9.090 -1.120 -8.148 1.00 92.69 101 LEU A N 1
ATOM 712 C CA . LEU A 1 101 ? 7.844 -0.763 -8.836 1.00 92.69 101 LEU A CA 1
ATOM 713 C C . LEU A 1 101 ? 8.109 -0.106 -10.192 1.00 92.69 101 LEU A C 1
ATOM 715 O O . LEU A 1 101 ? 9.044 0.696 -10.292 1.00 92.69 101 LEU A O 1
ATOM 719 N N . PRO A 1 102 ? 7.267 -0.355 -11.211 1.00 91.12 102 PRO A N 1
ATOM 720 C CA . PRO A 1 102 ? 7.315 0.437 -12.427 1.00 91.12 102 PRO A CA 1
ATOM 721 C C . PRO A 1 102 ? 6.964 1.903 -12.117 1.00 91.12 102 PRO A C 1
ATOM 723 O O . PRO A 1 102 ? 6.096 2.157 -11.276 1.00 91.12 102 PRO A O 1
ATOM 726 N N . PRO A 1 103 ? 7.572 2.885 -12.806 1.00 88.75 103 PRO A N 1
ATOM 727 C CA . PRO A 1 103 ? 7.352 4.312 -12.537 1.00 88.75 103 PRO A CA 1
ATOM 728 C C . PRO A 1 103 ? 5.902 4.813 -12.657 1.00 88.75 103 PRO A C 1
ATOM 730 O O . PRO A 1 103 ? 5.603 5.920 -12.192 1.00 88.75 103 PRO A O 1
ATOM 733 N N . SER A 1 104 ? 5.020 4.053 -13.312 1.00 89.00 104 SER A N 1
ATOM 734 C CA . SER A 1 104 ? 3.595 4.357 -13.504 1.00 89.00 104 SER A CA 1
ATOM 735 C C . SER A 1 104 ? 2.714 3.983 -12.302 1.00 89.00 104 SER A C 1
ATOM 737 O O . SER A 1 104 ? 1.630 4.554 -12.136 1.00 89.00 104 SER A O 1
ATOM 739 N N . TYR A 1 105 ? 3.188 3.094 -11.420 1.00 90.31 105 TYR A N 1
ATOM 740 C CA . TYR A 1 105 ? 2.473 2.654 -10.218 1.00 90.31 105 TYR A CA 1
ATOM 741 C C . TYR A 1 105 ? 2.629 3.668 -9.089 1.00 90.31 105 TYR A C 1
ATOM 743 O O . TYR A 1 105 ? 3.546 3.593 -8.272 1.00 90.31 105 TYR A O 1
ATOM 751 N N . ARG A 1 106 ? 1.724 4.649 -9.058 1.00 88.06 106 ARG A N 1
ATOM 752 C CA . ARG A 1 106 ? 1.781 5.777 -8.112 1.00 88.06 106 ARG A CA 1
ATOM 753 C C . ARG A 1 106 ? 0.544 5.930 -7.246 1.00 88.06 106 ARG A C 1
ATOM 755 O O . ARG A 1 106 ? 0.613 6.597 -6.220 1.00 88.06 106 ARG A O 1
ATOM 762 N N . GLN A 1 107 ? -0.576 5.315 -7.614 1.00 92.94 107 GLN A N 1
ATOM 763 C CA . GLN A 1 107 ? -1.752 5.318 -6.753 1.00 92.94 107 GLN A CA 1
ATOM 764 C C . GLN A 1 107 ? -1.586 4.264 -5.676 1.00 92.94 107 GLN A C 1
ATOM 766 O O . GLN A 1 107 ? -1.385 3.097 -5.988 1.00 92.94 107 GLN A O 1
ATOM 771 N N . VAL A 1 108 ? -1.688 4.676 -4.419 1.00 94.88 108 VAL A N 1
ATOM 772 C CA . VAL A 1 108 ? -1.616 3.791 -3.262 1.00 94.88 108 VAL A CA 1
ATOM 773 C C . VAL A 1 108 ? -2.944 3.830 -2.536 1.00 94.88 108 VAL A C 1
ATOM 775 O O . VAL A 1 108 ? -3.487 4.907 -2.300 1.00 94.88 108 VAL A O 1
ATOM 778 N N . ALA A 1 109 ? -3.439 2.668 -2.133 1.00 96.69 109 ALA A N 1
ATOM 779 C CA . ALA A 1 109 ? -4.571 2.542 -1.235 1.00 96.69 109 ALA A CA 1
ATOM 780 C C . ALA A 1 109 ? -4.226 1.607 -0.075 1.00 96.69 109 ALA A C 1
ATOM 782 O O . ALA A 1 109 ? -3.584 0.576 -0.264 1.00 96.69 109 ALA A O 1
ATOM 783 N N . VAL A 1 110 ? -4.687 1.952 1.122 1.00 98.12 110 VAL A N 1
ATOM 78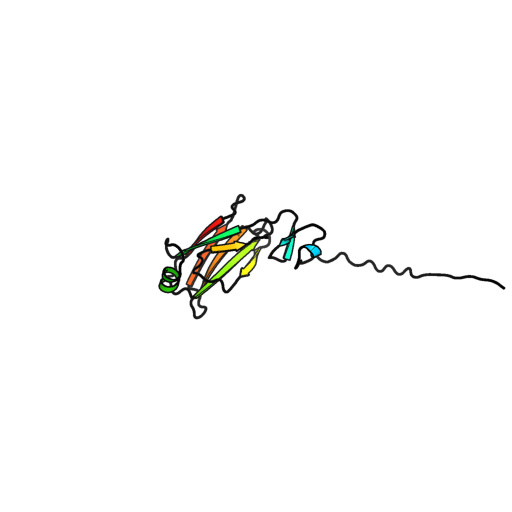4 C CA . VAL A 1 110 ? -4.640 1.083 2.299 1.00 98.12 110 VAL A CA 1
ATOM 785 C C . VAL A 1 110 ? -6.070 0.863 2.755 1.00 98.12 110 VAL A C 1
ATOM 787 O O . VAL A 1 110 ? -6.803 1.823 2.991 1.00 98.12 110 VAL A O 1
ATOM 790 N N . THR A 1 111 ? -6.473 -0.399 2.848 1.00 98.50 111 THR A N 1
ATOM 791 C CA . THR A 1 111 ? -7.809 -0.810 3.291 1.00 98.50 111 THR A CA 1
ATOM 792 C C . THR A 1 111 ? -7.683 -1.630 4.561 1.00 98.50 111 THR A C 1
ATOM 794 O O . THR A 1 111 ? -6.905 -2.576 4.596 1.00 98.50 111 THR A O 1
ATOM 797 N N . ALA A 1 112 ? -8.434 -1.277 5.598 1.00 98.38 112 ALA A N 1
ATOM 798 C CA . ALA A 1 112 ? -8.428 -1.970 6.875 1.00 98.38 112 ALA A CA 1
ATOM 799 C C . ALA A 1 112 ? -9.608 -2.928 7.000 1.00 98.38 112 ALA A C 1
ATOM 801 O O . ALA A 1 112 ? -10.745 -2.577 6.667 1.00 98.38 112 ALA A O 1
ATOM 802 N N . PHE A 1 113 ? -9.330 -4.112 7.540 1.00 98.38 113 PHE A N 1
ATOM 803 C CA . PHE A 1 113 ? -10.317 -5.146 7.805 1.00 98.38 113 PHE A CA 1
ATOM 804 C C . PHE A 1 113 ? -10.299 -5.557 9.278 1.00 98.38 113 PHE A C 1
ATOM 806 O O . PHE A 1 113 ? -9.254 -5.544 9.932 1.00 98.38 113 PHE A O 1
ATOM 813 N N . SER A 1 114 ? -11.459 -5.947 9.802 1.00 97.81 114 SER A N 1
ATOM 814 C CA . SER A 1 114 ? -11.577 -6.537 11.135 1.00 97.81 114 SER A CA 1
ATOM 815 C C . SER A 1 114 ? -10.960 -7.942 11.178 1.00 97.81 114 SER A C 1
ATOM 817 O O . SER A 1 114 ? -10.732 -8.539 10.123 1.00 97.81 114 SER A O 1
ATOM 819 N N . PRO A 1 115 ? -10.746 -8.539 12.366 1.00 96.94 115 PRO A N 1
ATOM 820 C CA . PRO A 1 115 ? -10.329 -9.940 12.477 1.00 96.94 115 PRO A CA 1
ATOM 821 C C . PRO A 1 115 ? -11.287 -10.936 11.802 1.00 96.94 115 PRO A C 1
ATOM 823 O O . PRO A 1 115 ? -10.882 -12.038 11.452 1.00 96.94 115 PRO A O 1
ATOM 826 N N . ALA A 1 116 ? -12.553 -10.552 11.596 1.00 97.38 116 ALA A N 1
ATOM 827 C CA . ALA A 1 116 ? -13.543 -11.337 10.856 1.00 97.38 116 ALA A CA 1
ATOM 828 C C . ALA A 1 116 ? -13.506 -11.082 9.332 1.00 97.38 116 ALA A C 1
ATOM 830 O O . ALA A 1 116 ? -14.367 -11.570 8.603 1.00 97.38 116 ALA A O 1
ATOM 831 N N . GLY A 1 117 ? -12.552 -10.282 8.846 1.00 96.56 117 GLY A N 1
ATOM 832 C CA . GLY A 1 117 ? -12.392 -9.932 7.435 1.00 96.56 117 GLY A CA 1
ATOM 833 C C . GLY A 1 117 ? -13.365 -8.868 6.920 1.00 96.56 117 GLY A C 1
ATOM 834 O O . GLY A 1 117 ? -13.431 -8.652 5.711 1.00 96.56 117 GLY A O 1
ATOM 835 N N . GLN A 1 118 ? -14.116 -8.197 7.798 1.00 97.56 118 GLN A N 1
ATOM 836 C CA . GLN A 1 118 ? -15.068 -7.153 7.401 1.00 97.56 118 GLN A CA 1
ATOM 837 C C . GLN A 1 118 ? -14.342 -5.844 7.109 1.00 97.56 118 GLN A C 1
ATOM 839 O O . GLN A 1 118 ? -13.451 -5.461 7.859 1.00 97.56 118 GLN A O 1
ATOM 844 N N . PHE A 1 119 ? -14.740 -5.142 6.049 1.00 97.56 119 PHE A N 1
ATOM 845 C CA . PHE A 1 119 ? -14.222 -3.808 5.750 1.00 97.56 119 PHE A CA 1
ATOM 846 C C . PHE A 1 119 ? -14.519 -2.835 6.898 1.00 97.56 119 PHE A C 1
ATOM 848 O O . PHE A 1 119 ? -15.653 -2.766 7.371 1.00 97.56 119 PHE A O 1
ATOM 855 N N . LEU A 1 120 ? -13.511 -2.060 7.300 1.00 97.62 120 LEU A N 1
ATOM 856 C CA . LEU A 1 120 ? -13.634 -1.020 8.322 1.00 97.62 120 LEU A CA 1
ATOM 857 C C . LEU A 1 120 ? -13.484 0.379 7.721 1.00 97.62 120 LEU A C 1
ATOM 859 O O . LEU A 1 120 ? -14.334 1.246 7.909 1.00 97.62 120 LEU A O 1
ATOM 863 N N . THR A 1 121 ? -12.379 0.615 7.016 1.00 97.81 121 THR A N 1
ATOM 864 C CA . THR A 1 121 ? -12.041 1.924 6.449 1.00 97.81 121 THR A CA 1
ATOM 865 C C . THR A 1 121 ? -11.004 1.772 5.343 1.00 97.81 121 THR A C 1
ATOM 867 O O . THR A 1 121 ? -10.335 0.745 5.238 1.00 97.81 121 THR A O 1
ATOM 870 N N . SER A 1 122 ? -10.841 2.802 4.523 1.00 97.62 122 SER A N 1
ATOM 871 C CA . SER A 1 122 ? -9.778 2.866 3.524 1.00 97.62 122 SER A CA 1
ATOM 872 C C . SER A 1 122 ? -9.336 4.299 3.296 1.00 97.62 122 SER A C 1
ATOM 874 O O . SER A 1 122 ? -10.157 5.214 3.352 1.00 97.62 122 SER A O 1
ATOM 876 N N . GLY A 1 123 ? -8.070 4.479 2.945 1.00 96.69 123 GLY A N 1
ATOM 877 C CA . GLY A 1 123 ? -7.553 5.736 2.421 1.00 96.69 123 GLY A CA 1
ATOM 878 C C . GLY A 1 123 ? -6.705 5.496 1.180 1.00 96.69 123 GLY A C 1
ATOM 879 O O . GLY A 1 123 ? -6.174 4.402 0.986 1.00 96.69 123 GLY A O 1
ATOM 880 N N . ALA A 1 124 ? -6.596 6.512 0.330 1.00 95.31 124 ALA A N 1
ATOM 881 C CA . ALA A 1 124 ? -5.792 6.457 -0.881 1.00 95.31 124 ALA A CA 1
ATOM 882 C C . ALA A 1 124 ? -5.082 7.787 -1.133 1.00 95.31 124 ALA A C 1
ATOM 884 O O . ALA A 1 124 ? -5.573 8.849 -0.748 1.00 95.31 124 ALA A O 1
ATOM 885 N N . VAL A 1 125 ? -3.924 7.716 -1.779 1.00 94.38 125 VAL A N 1
ATOM 886 C CA . VAL A 1 125 ? -3.072 8.864 -2.099 1.00 94.38 125 VAL A CA 1
ATOM 887 C C . VAL A 1 125 ? -2.299 8.594 -3.387 1.00 94.38 125 VAL A C 1
ATOM 889 O O . VAL A 1 125 ? -2.049 7.444 -3.747 1.00 94.38 125 VAL A O 1
ATOM 892 N N . ASP A 1 126 ? -1.929 9.657 -4.093 1.00 91.00 126 ASP A N 1
ATOM 893 C CA . ASP A 1 126 ? -1.073 9.589 -5.276 1.00 91.00 126 ASP A CA 1
ATOM 894 C C . ASP A 1 126 ? 0.366 9.972 -4.895 1.00 91.00 126 ASP A C 1
ATOM 896 O O . ASP A 1 126 ? 0.614 11.074 -4.400 1.00 91.00 126 ASP A O 1
ATOM 900 N N . ALA A 1 127 ? 1.321 9.072 -5.127 1.00 86.00 127 ALA A N 1
ATOM 901 C CA . ALA A 1 127 ? 2.758 9.281 -4.955 1.00 86.00 127 ALA A CA 1
ATOM 902 C C . ALA A 1 127 ? 3.353 10.084 -6.136 1.00 86.00 127 ALA A C 1
ATOM 904 O O . ALA A 1 127 ? 4.284 9.662 -6.839 1.00 86.00 127 ALA A O 1
ATOM 905 N N . ALA A 1 128 ? 2.785 11.263 -6.395 1.00 74.62 128 ALA A N 1
ATOM 906 C CA . ALA A 1 128 ? 3.222 12.138 -7.474 1.00 74.62 128 ALA A CA 1
ATOM 907 C C . ALA A 1 128 ? 4.639 12.702 -7.225 1.00 74.62 128 ALA A C 1
ATOM 909 O O . ALA A 1 128 ? 5.104 12.832 -6.090 1.00 74.62 128 ALA A O 1
ATOM 910 N N . GLY A 1 129 ? 5.344 13.043 -8.310 1.00 61.69 129 GLY A N 1
ATOM 911 C CA . GLY A 1 129 ? 6.546 13.889 -8.249 1.00 61.69 129 GLY A CA 1
ATOM 912 C C . GLY A 1 129 ? 7.839 13.227 -7.758 1.00 61.69 129 GLY A C 1
ATOM 913 O O . GLY A 1 129 ? 8.756 13.932 -7.364 1.00 61.69 129 GLY A O 1
ATOM 914 N N . GLY A 1 130 ? 7.930 11.893 -7.761 1.00 66.69 130 GLY A N 1
ATOM 915 C CA . GLY A 1 130 ? 9.136 11.186 -7.286 1.00 66.69 130 GLY A CA 1
ATOM 916 C C . GLY A 1 130 ? 9.184 11.001 -5.768 1.00 66.69 130 GLY A C 1
ATOM 917 O O . GLY A 1 130 ? 10.209 10.613 -5.217 1.00 66.69 130 GLY A O 1
ATOM 918 N N . THR A 1 131 ? 8.060 11.251 -5.099 1.00 74.75 131 THR A N 1
ATOM 919 C CA . THR A 1 131 ? 7.855 10.944 -3.688 1.00 74.75 131 THR A CA 1
ATOM 920 C C . THR A 1 131 ? 8.057 9.451 -3.430 1.00 74.75 131 THR A C 1
ATOM 922 O O . THR A 1 131 ? 7.321 8.619 -3.954 1.00 74.75 131 THR A O 1
ATOM 925 N N . THR A 1 132 ? 9.035 9.112 -2.592 1.00 85.12 132 THR A N 1
ATOM 926 C CA . THR A 1 132 ? 9.340 7.729 -2.185 1.00 85.12 132 THR A CA 1
ATOM 927 C C . THR A 1 132 ? 8.626 7.323 -0.897 1.00 85.12 132 THR A C 1
ATOM 929 O O . THR A 1 132 ? 8.803 6.199 -0.431 1.00 85.12 132 THR A O 1
ATOM 932 N N . MET A 1 133 ? 7.826 8.214 -0.301 1.00 91.50 133 MET A N 1
ATOM 933 C CA . MET A 1 133 ? 7.086 7.947 0.929 1.00 91.50 133 MET A CA 1
ATOM 934 C C . MET A 1 133 ? 5.736 8.660 0.959 1.00 91.50 133 MET A C 1
ATOM 936 O O . MET A 1 133 ? 5.674 9.877 0.815 1.00 91.50 133 MET A O 1
ATOM 940 N N . VAL A 1 134 ? 4.665 7.917 1.224 1.00 94.12 134 VAL A N 1
ATOM 941 C CA . VAL A 1 134 ? 3.314 8.463 1.399 1.00 94.12 134 VAL A CA 1
ATOM 942 C C . VAL A 1 134 ? 2.718 8.016 2.727 1.00 94.12 134 VAL A C 1
ATOM 944 O O . VAL A 1 134 ? 2.971 6.896 3.162 1.00 94.12 134 VAL A O 1
ATOM 947 N N . THR A 1 135 ? 1.904 8.869 3.352 1.00 95.94 135 THR A N 1
ATOM 948 C CA . THR A 1 135 ? 1.209 8.551 4.609 1.00 95.94 135 THR A CA 1
ATOM 949 C C . THR A 1 135 ? -0.300 8.637 4.429 1.00 95.94 135 THR A C 1
ATOM 951 O O . THR A 1 135 ? -0.801 9.626 3.897 1.00 95.94 135 THR A O 1
ATOM 954 N N . ILE A 1 136 ? -1.019 7.615 4.896 1.00 96.31 136 ILE A N 1
ATOM 955 C CA . ILE A 1 136 ? -2.485 7.529 4.860 1.00 96.31 136 ILE A CA 1
ATOM 956 C C . ILE A 1 136 ? -3.033 7.465 6.292 1.00 96.31 136 ILE A C 1
ATOM 958 O O . ILE A 1 136 ? -2.643 6.598 7.067 1.00 96.31 136 ILE A O 1
ATOM 962 N N . ASP A 1 137 ? -3.967 8.350 6.641 1.00 97.31 137 ASP A N 1
ATOM 963 C CA . ASP A 1 137 ? -4.647 8.308 7.942 1.00 97.31 137 ASP A CA 1
ATOM 964 C C . ASP A 1 137 ? -5.927 7.470 7.861 1.00 97.31 137 ASP A C 1
ATOM 966 O O . ASP A 1 137 ? -6.887 7.838 7.180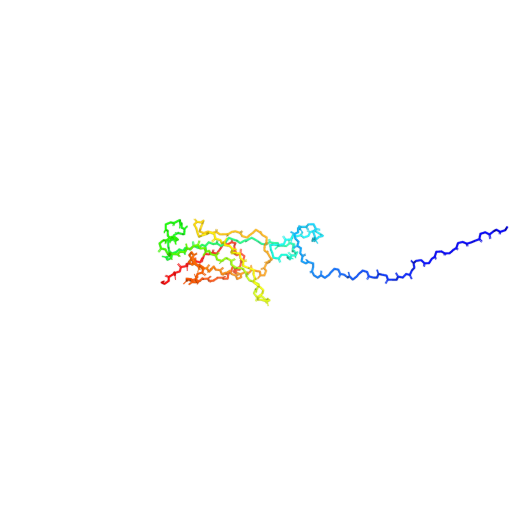 1.00 97.31 137 ASP A O 1
ATOM 970 N N . LEU A 1 138 ? -5.945 6.334 8.555 1.00 97.44 138 LEU A N 1
ATOM 971 C CA . LEU A 1 138 ? -7.093 5.440 8.628 1.00 97.44 138 LEU A CA 1
ATOM 972 C C . LEU A 1 138 ? -8.010 5.873 9.770 1.00 97.44 138 LEU A C 1
ATOM 974 O O . LEU A 1 138 ? -7.587 6.004 10.918 1.00 97.44 138 LEU A O 1
ATOM 978 N N . ARG A 1 139 ? -9.295 6.054 9.458 1.00 95.19 139 ARG A N 1
ATOM 979 C CA . ARG A 1 139 ? -10.331 6.429 10.431 1.00 95.19 139 ARG A CA 1
ATOM 980 C C . ARG A 1 139 ? -11.472 5.413 10.396 1.00 95.19 139 ARG A C 1
ATOM 982 O O . ARG A 1 139 ? -12.421 5.604 9.629 1.00 95.19 139 ARG A O 1
ATOM 989 N N . PRO A 1 140 ? -11.353 4.298 11.135 1.00 87.25 140 PRO A N 1
ATOM 990 C CA . PRO A 1 140 ? -12.457 3.369 11.360 1.00 87.25 140 PRO A CA 1
ATOM 991 C C . PRO A 1 140 ? -13.622 4.106 12.027 1.00 87.25 140 PRO A C 1
ATOM 993 O O . PRO A 1 140 ? -13.392 4.990 12.854 1.00 87.25 140 PRO A O 1
ATOM 996 N N . ARG A 1 141 ? -14.848 3.790 11.610 1.00 75.88 141 ARG A N 1
ATOM 997 C CA . ARG A 1 141 ? -16.077 4.346 12.188 1.00 75.88 141 ARG A CA 1
ATOM 998 C C . ARG A 1 141 ? -16.624 3.453 13.286 1.00 75.88 141 ARG A C 1
ATOM 1000 O O . ARG A 1 141 ? -16.434 2.224 13.165 1.00 75.88 141 ARG A O 1
#

pLDDT: mean 87.27, std 15.83, range [36.88, 98.5]